Protein AF-A0A935S143-F1 (afdb_monomer_lite)

Secondary structure (DSSP, 8-state):
-HHHHHHHHHHHHHHHHHHHHHHHHHHHHHHH-TTS-THHHHHHHHHHHHHHHHHHHHHHHHHHH--HHHHHHHHHHHHHHHHHHHHHHHHHHSGGG-

Radius of gyration: 15.66 Å; chains: 1; bounding box: 37×19×44 Å

Sequence (98 aa):
MDFLSKTAFYIMYGISILIILFFLVCTFFAGKNSSTPIAEPIIFSIAGVLTGIGLYLGNQMIQNSHNYLNGYLMLGQAWIAVLVFVILSFGIFVPMMW

pLDDT: mean 84.82, std 8.6, range [49.22, 92.88]

Structure (mmCIF, N/CA/C/O backbone):
data_AF-A0A935S143-F1
#
_entry.id   AF-A0A935S143-F1
#
loop_
_atom_site.group_PDB
_atom_site.id
_atom_site.type_symbol
_atom_site.label_atom_id
_atom_site.label_alt_id
_atom_site.label_comp_id
_atom_site.label_asym_id
_atom_site.label_entity_id
_atom_site.label_seq_id
_atom_site.pdbx_PDB_ins_code
_atom_site.Cartn_x
_atom_site.Cartn_y
_atom_site.Cartn_z
_atom_site.occupancy
_atom_site.B_iso_or_equiv
_atom_site.auth_seq_id
_atom_site.auth_comp_id
_atom_site.auth_asym_id
_atom_site.auth_atom_id
_atom_site.pdbx_PDB_model_num
ATOM 1 N N . MET A 1 1 ? -12.943 -7.511 22.983 1.00 63.28 1 MET A N 1
ATOM 2 C CA . MET A 1 1 ? -12.499 -7.593 21.573 1.00 63.28 1 MET A CA 1
ATOM 3 C C . MET A 1 1 ? -11.958 -6.259 21.063 1.00 63.28 1 MET A C 1
ATOM 5 O O . MET A 1 1 ? -10.962 -6.277 20.354 1.00 63.28 1 MET A O 1
ATOM 9 N N . ASP A 1 2 ? -12.505 -5.123 21.506 1.00 75.56 2 ASP A N 1
ATOM 10 C CA . ASP A 1 2 ? -12.107 -3.774 21.060 1.00 75.56 2 ASP A CA 1
ATOM 11 C C . ASP A 1 2 ? -10.618 -3.431 21.175 1.00 75.56 2 ASP A C 1
ATOM 13 O O . ASP A 1 2 ? -10.070 -2.768 20.296 1.00 75.56 2 ASP A O 1
ATOM 17 N N . PHE A 1 3 ? -9.944 -3.875 22.242 1.00 84.44 3 PHE A N 1
ATOM 18 C CA . PHE A 1 3 ? -8.504 -3.651 22.401 1.00 84.44 3 PHE A CA 1
ATOM 19 C C . PHE A 1 3 ? -7.701 -4.343 21.293 1.00 84.44 3 PHE A C 1
ATOM 21 O O . PHE A 1 3 ? -6.835 -3.727 20.679 1.00 84.44 3 PHE A O 1
ATOM 28 N N . LEU A 1 4 ? -8.037 -5.599 20.986 1.00 85.56 4 LEU A N 1
ATOM 29 C CA . LEU A 1 4 ? -7.352 -6.386 19.962 1.00 85.56 4 LEU A CA 1
ATOM 30 C C . LEU A 1 4 ? -7.540 -5.766 18.569 1.00 85.56 4 LEU A C 1
ATOM 32 O O . LEU A 1 4 ? -6.569 -5.611 17.836 1.00 85.56 4 LEU A O 1
ATOM 36 N N . SER A 1 5 ? -8.766 -5.352 18.223 1.00 82.00 5 SER A N 1
ATOM 37 C CA . SER A 1 5 ? -9.058 -4.715 16.931 1.00 82.00 5 SER A CA 1
ATOM 38 C C . SER A 1 5 ? -8.401 -3.342 16.783 1.00 82.00 5 SER A C 1
ATOM 40 O O . SER A 1 5 ? -7.934 -3.005 15.699 1.00 82.00 5 SER A O 1
ATOM 42 N N . LYS A 1 6 ? -8.315 -2.557 17.866 1.00 85.88 6 LYS A N 1
ATOM 43 C CA . LYS A 1 6 ? -7.595 -1.273 17.874 1.00 85.88 6 LYS A CA 1
ATOM 44 C C . LYS A 1 6 ? -6.104 -1.480 17.637 1.00 85.88 6 LYS A C 1
ATOM 46 O O . LYS A 1 6 ? -5.537 -0.850 16.750 1.00 85.88 6 LYS A O 1
ATOM 51 N N . THR A 1 7 ? -5.486 -2.389 18.388 1.00 88.44 7 THR A N 1
ATOM 52 C CA . THR A 1 7 ? -4.061 -2.704 18.240 1.00 88.44 7 THR A CA 1
ATOM 53 C C . THR A 1 7 ? -3.756 -3.237 16.839 1.00 88.44 7 THR A C 1
ATOM 55 O O . THR A 1 7 ? -2.824 -2.754 16.202 1.00 88.44 7 THR A O 1
ATOM 58 N N . ALA A 1 8 ? -4.575 -4.155 16.316 1.00 87.00 8 ALA A N 1
ATOM 59 C CA . ALA A 1 8 ? -4.425 -4.675 14.957 1.00 87.00 8 ALA A CA 1
ATOM 60 C C . ALA A 1 8 ? -4.513 -3.566 13.898 1.00 87.00 8 ALA A C 1
ATOM 62 O O . ALA A 1 8 ? -3.665 -3.503 13.008 1.00 87.00 8 ALA A O 1
ATOM 63 N N . PHE A 1 9 ? -5.486 -2.656 14.023 1.00 88.56 9 PHE A N 1
ATOM 64 C CA . PHE A 1 9 ? -5.607 -1.523 13.113 1.00 88.56 9 PHE A CA 1
ATOM 65 C C . PHE A 1 9 ? -4.364 -0.631 13.137 1.00 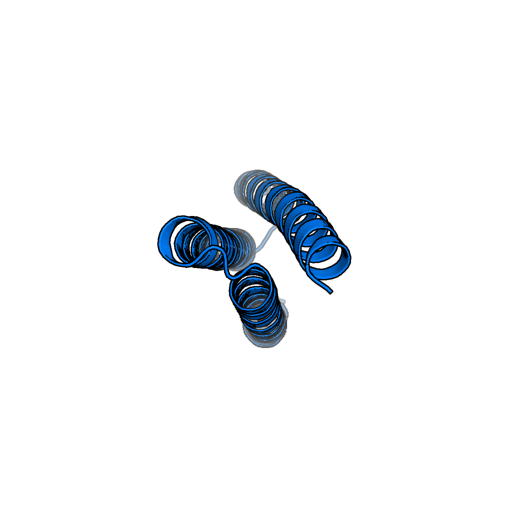88.56 9 PHE A C 1
ATOM 67 O O . PHE A 1 9 ? -3.805 -0.365 12.080 1.00 88.56 9 PHE A O 1
ATOM 74 N N . TYR A 1 10 ? -3.897 -0.190 14.311 1.00 89.75 10 TYR A N 1
ATOM 75 C CA . TYR A 1 10 ? -2.741 0.712 14.389 1.00 89.75 10 TYR A CA 1
ATOM 76 C C . TYR A 1 10 ? -1.446 0.063 13.894 1.00 89.75 10 TYR A C 1
ATOM 78 O O . TYR A 1 10 ? -0.651 0.732 13.234 1.00 89.75 10 TYR A O 1
ATOM 86 N N . ILE A 1 11 ? -1.251 -1.235 14.154 1.00 91.38 11 ILE A N 1
ATOM 87 C CA . ILE A 1 11 ? -0.116 -1.987 13.605 1.00 91.38 11 ILE A CA 1
ATOM 88 C C . ILE A 1 11 ? -0.187 -1.993 12.075 1.00 91.38 11 ILE A C 1
ATOM 90 O O . ILE A 1 11 ? 0.777 -1.609 11.414 1.00 91.38 11 ILE A O 1
ATOM 94 N N . MET A 1 12 ? -1.333 -2.365 11.498 1.00 90.75 12 MET A N 1
ATOM 95 C CA . MET A 1 12 ? -1.497 -2.382 10.041 1.00 90.75 12 MET A CA 1
ATOM 96 C C . MET A 1 12 ? -1.393 -0.992 9.422 1.00 90.75 12 MET A C 1
ATOM 98 O O . MET A 1 12 ? -0.808 -0.840 8.352 1.00 90.75 12 MET A O 1
ATOM 102 N N . TYR A 1 13 ? -1.911 0.028 10.098 1.00 89.75 13 TYR A N 1
ATOM 103 C CA . TYR A 1 13 ? -1.814 1.418 9.678 1.00 89.75 13 TYR A CA 1
ATOM 104 C C . TYR A 1 13 ? -0.348 1.865 9.607 1.00 89.75 13 TYR A C 1
ATOM 106 O O . TYR A 1 13 ? 0.097 2.381 8.582 1.00 89.75 13 TYR A O 1
ATOM 114 N N . GLY A 1 14 ? 0.431 1.589 10.658 1.00 90.12 14 GLY A N 1
ATOM 115 C CA . GLY A 1 14 ? 1.862 1.889 10.705 1.00 90.12 14 GLY A CA 1
ATOM 116 C C . GLY A 1 14 ? 2.655 1.165 9.616 1.00 90.12 14 GLY A C 1
ATOM 117 O O . GLY A 1 14 ? 3.433 1.796 8.902 1.00 90.12 14 GLY A O 1
ATOM 118 N N . ILE A 1 15 ? 2.414 -0.136 9.424 1.00 91.75 15 ILE A N 1
ATOM 119 C CA . ILE A 1 15 ? 3.079 -0.908 8.362 1.00 91.75 15 ILE A CA 1
ATOM 120 C C . ILE A 1 15 ? 2.704 -0.367 6.977 1.00 91.75 15 ILE A C 1
ATOM 122 O O . ILE A 1 15 ? 3.571 -0.230 6.119 1.00 91.75 15 ILE A O 1
ATOM 126 N N . SER A 1 16 ? 1.443 0.008 6.760 1.00 92.00 16 SER A N 1
ATOM 127 C CA . SER A 1 16 ? 0.994 0.563 5.477 1.00 92.00 16 SER A CA 1
ATOM 128 C C . SER A 1 16 ? 1.713 1.871 5.134 1.00 92.00 16 SER A C 1
ATOM 130 O O . SER A 1 16 ? 2.062 2.089 3.977 1.00 92.00 16 SER A O 1
ATOM 132 N N . ILE A 1 17 ? 1.998 2.721 6.128 1.00 91.56 17 ILE A N 1
ATOM 133 C CA . ILE A 1 17 ? 2.798 3.938 5.923 1.00 91.56 17 ILE A CA 1
ATOM 134 C C . ILE A 1 17 ? 4.227 3.582 5.503 1.00 91.56 17 ILE A C 1
ATOM 136 O O . ILE A 1 17 ? 4.750 4.173 4.560 1.00 91.56 17 ILE A O 1
ATOM 140 N N . LEU A 1 18 ? 4.850 2.602 6.165 1.00 92.88 18 LEU A N 1
ATOM 141 C CA . LEU A 1 18 ? 6.192 2.141 5.800 1.00 92.88 18 LEU A CA 1
ATOM 142 C C . LEU A 1 18 ? 6.230 1.579 4.374 1.00 92.88 18 LEU A C 1
ATOM 144 O O . LEU A 1 18 ? 7.166 1.871 3.636 1.00 92.88 18 LEU A O 1
ATOM 148 N N . ILE A 1 19 ? 5.197 0.839 3.963 1.00 91.06 19 ILE A N 1
ATOM 149 C CA . ILE A 1 19 ? 5.057 0.319 2.595 1.00 91.06 19 ILE A CA 1
ATOM 150 C C . ILE A 1 19 ? 4.942 1.464 1.579 1.00 91.06 19 ILE A C 1
ATOM 152 O O . ILE A 1 19 ? 5.609 1.431 0.547 1.00 91.06 19 ILE A O 1
ATOM 156 N N . ILE A 1 20 ? 4.149 2.502 1.863 1.00 92.50 20 ILE A N 1
ATOM 157 C CA . ILE A 1 20 ? 4.044 3.676 0.978 1.00 92.50 20 ILE A CA 1
ATOM 158 C C . ILE A 1 20 ? 5.393 4.379 0.844 1.00 92.50 20 ILE A C 1
ATOM 160 O O . ILE A 1 20 ? 5.802 4.707 -0.269 1.00 92.50 20 ILE A O 1
ATOM 164 N N . LEU A 1 21 ? 6.090 4.604 1.961 1.00 92.25 21 LEU A N 1
ATOM 165 C CA . LEU A 1 21 ? 7.417 5.219 1.946 1.00 92.25 21 LEU A CA 1
ATOM 166 C C . LEU A 1 21 ? 8.406 4.374 1.142 1.00 92.25 21 LEU A C 1
ATOM 168 O O . LEU A 1 21 ? 9.158 4.919 0.340 1.00 92.25 21 LEU A O 1
ATOM 172 N N . PHE A 1 22 ? 8.364 3.053 1.308 1.00 92.19 22 PHE A N 1
ATOM 173 C CA . PHE A 1 22 ? 9.169 2.125 0.526 1.00 92.19 22 PHE A CA 1
ATOM 174 C C . PHE A 1 22 ? 8.882 2.256 -0.976 1.00 92.19 22 PHE A C 1
ATOM 176 O O . PHE A 1 22 ? 9.815 2.467 -1.747 1.00 92.19 22 PHE A O 1
ATOM 183 N N . PHE A 1 23 ? 7.614 2.230 -1.398 1.00 91.31 23 PHE A N 1
ATOM 184 C CA . PHE A 1 23 ? 7.260 2.398 -2.811 1.00 91.31 23 PHE A CA 1
ATOM 185 C C . PHE A 1 23 ? 7.678 3.756 -3.372 1.00 91.31 23 PHE A C 1
ATOM 187 O O . PHE A 1 23 ? 8.179 3.816 -4.490 1.00 91.31 23 PHE A O 1
ATOM 194 N N . LEU A 1 24 ? 7.548 4.834 -2.598 1.00 90.81 24 LEU A N 1
ATOM 195 C CA . LEU A 1 24 ? 7.990 6.166 -3.012 1.00 90.81 24 LEU A CA 1
ATOM 196 C C . LEU A 1 24 ? 9.507 6.206 -3.235 1.00 90.81 24 LEU A C 1
ATOM 198 O O . LEU A 1 24 ? 9.977 6.741 -4.241 1.00 90.81 24 LEU A O 1
ATOM 202 N N . VAL A 1 25 ? 10.271 5.600 -2.324 1.00 90.88 25 VAL A N 1
ATOM 203 C CA . VAL A 1 25 ? 11.724 5.463 -2.453 1.00 90.88 25 VAL A CA 1
ATOM 204 C C . VAL A 1 25 ? 12.074 4.632 -3.692 1.00 90.88 25 VAL A C 1
ATOM 206 O O . VAL A 1 25 ? 12.894 5.074 -4.496 1.00 90.88 25 VAL A O 1
ATOM 209 N N . CYS A 1 26 ? 11.419 3.489 -3.907 1.00 88.31 26 CYS A N 1
ATOM 210 C CA . CYS A 1 26 ? 11.614 2.655 -5.097 1.00 88.31 26 CYS A CA 1
ATOM 211 C C . CYS A 1 26 ? 11.309 3.410 -6.397 1.00 88.31 26 CYS A C 1
ATOM 213 O O . CYS A 1 26 ? 12.123 3.369 -7.317 1.00 88.31 26 CYS A O 1
ATOM 215 N N . THR A 1 27 ? 10.203 4.156 -6.461 1.00 89.50 27 THR A N 1
ATOM 216 C CA . THR A 1 27 ? 9.875 5.021 -7.603 1.00 89.50 27 THR A CA 1
ATOM 217 C C . THR A 1 27 ? 10.989 6.030 -7.872 1.00 89.50 27 THR A C 1
ATOM 219 O O . THR A 1 27 ? 11.398 6.202 -9.019 1.00 89.50 27 THR A O 1
ATOM 222 N N . PHE A 1 28 ? 11.507 6.694 -6.836 1.00 89.19 28 PHE A N 1
ATOM 223 C CA . PHE A 1 28 ? 12.556 7.701 -7.000 1.00 89.19 28 PHE A CA 1
ATOM 224 C C . PHE A 1 28 ? 13.884 7.096 -7.473 1.00 89.19 28 PHE A C 1
ATOM 226 O O . PHE A 1 28 ? 14.547 7.663 -8.342 1.00 89.19 28 PHE A O 1
ATOM 233 N N . PHE A 1 29 ? 14.270 5.937 -6.932 1.00 87.31 29 PHE A N 1
ATOM 234 C CA . PHE A 1 29 ? 15.482 5.233 -7.354 1.00 87.31 29 PHE A CA 1
ATOM 235 C C . PHE A 1 29 ? 15.372 4.699 -8.786 1.00 87.31 29 PHE A C 1
ATOM 237 O O . PHE A 1 29 ? 16.287 4.924 -9.577 1.00 87.31 29 PHE A O 1
ATOM 244 N N . ALA A 1 30 ? 14.251 4.068 -9.144 1.00 85.75 30 ALA A N 1
ATOM 245 C CA . ALA A 1 30 ? 14.016 3.570 -10.499 1.00 85.75 30 ALA A CA 1
ATOM 246 C C . ALA A 1 30 ? 13.858 4.713 -11.521 1.00 85.75 30 ALA A C 1
ATOM 248 O O . ALA A 1 30 ? 14.264 4.587 -12.668 1.00 85.75 30 ALA A O 1
ATOM 249 N N . GLY A 1 31 ? 13.347 5.878 -11.111 1.00 82.50 31 GLY A N 1
ATOM 250 C CA . GLY A 1 31 ? 13.306 7.066 -11.970 1.00 82.50 31 GLY A CA 1
ATOM 251 C C . GLY A 1 31 ? 14.681 7.693 -12.236 1.00 82.50 31 GLY A C 1
ATOM 252 O O . GLY A 1 31 ? 14.860 8.374 -13.244 1.00 82.50 31 GLY A O 1
ATOM 253 N N . LYS A 1 32 ? 15.661 7.483 -11.347 1.00 83.56 32 LYS A N 1
ATOM 254 C CA . LYS A 1 32 ? 17.033 7.995 -11.507 1.00 83.56 32 LYS A CA 1
ATOM 255 C C . LYS A 1 32 ? 17.959 7.051 -12.265 1.00 83.56 32 LYS A C 1
ATOM 257 O O . LYS A 1 32 ? 18.968 7.510 -12.797 1.00 83.56 32 LYS A O 1
ATOM 262 N N . ASN A 1 33 ? 17.664 5.757 -12.275 1.00 78.88 33 ASN A N 1
ATOM 263 C CA . ASN A 1 33 ? 18.506 4.768 -12.926 1.00 78.88 33 ASN A CA 1
ATOM 264 C C . ASN A 1 33 ? 18.077 4.592 -14.392 1.00 78.88 33 ASN A C 1
ATOM 266 O O . ASN A 1 33 ? 16.947 4.216 -14.678 1.00 78.88 33 ASN A O 1
ATOM 270 N N . SER A 1 34 ? 18.979 4.853 -15.339 1.00 69.44 34 SER A N 1
ATOM 271 C CA . SER A 1 34 ? 18.690 4.712 -16.775 1.00 69.44 34 SER A CA 1
ATOM 272 C C . SER A 1 34 ? 18.542 3.257 -17.224 1.00 69.44 34 SER A C 1
ATOM 274 O O . SER A 1 34 ? 18.041 3.005 -18.314 1.00 69.44 34 SER A O 1
ATOM 276 N N . SER A 1 35 ? 19.013 2.311 -16.407 1.00 74.25 35 SER A N 1
ATOM 277 C CA . SER A 1 35 ? 18.977 0.878 -16.709 1.00 74.25 35 SER A CA 1
ATOM 278 C C . SER A 1 35 ? 17.697 0.190 -16.231 1.00 74.25 35 SER A C 1
ATOM 280 O O . SER A 1 35 ? 17.491 -0.977 -16.556 1.00 74.25 35 SER A O 1
ATOM 282 N N . THR A 1 36 ? 16.854 0.868 -15.445 1.00 72.06 36 THR A N 1
ATOM 283 C CA . THR A 1 36 ? 15.578 0.303 -14.990 1.00 72.06 36 THR A CA 1
ATOM 284 C C . THR A 1 36 ? 14.472 0.584 -16.003 1.00 72.06 36 THR A C 1
ATOM 286 O O . THR A 1 36 ? 14.347 1.720 -16.474 1.00 72.06 36 THR A O 1
ATOM 289 N N . PRO A 1 37 ? 13.642 -0.415 -16.341 1.00 79.75 37 PRO A N 1
ATOM 290 C CA . PRO A 1 37 ? 12.540 -0.213 -17.263 1.00 79.75 37 PRO A CA 1
ATOM 291 C C . PRO A 1 37 ? 11.553 0.844 -16.754 1.00 79.75 37 PRO A C 1
ATOM 293 O O . PRO A 1 37 ? 11.155 0.815 -15.592 1.00 79.75 37 PRO A O 1
ATOM 296 N N . ILE A 1 38 ? 11.081 1.734 -17.636 1.00 81.00 38 ILE A N 1
ATOM 297 C CA . ILE A 1 38 ? 10.156 2.836 -17.284 1.00 81.00 38 ILE A CA 1
ATOM 298 C C . ILE A 1 38 ? 8.863 2.323 -16.620 1.00 81.00 38 ILE A C 1
ATOM 300 O O . ILE A 1 38 ? 8.242 3.040 -15.836 1.00 81.00 38 ILE A O 1
ATOM 304 N N . ALA A 1 39 ? 8.459 1.076 -16.882 1.00 81.81 39 ALA A N 1
ATOM 305 C CA . ALA A 1 39 ? 7.281 0.494 -16.246 1.00 81.81 39 ALA A CA 1
ATOM 306 C C . ALA A 1 39 ? 7.454 0.285 -14.729 1.00 81.81 39 ALA A C 1
ATOM 308 O O . ALA A 1 39 ? 6.480 0.426 -13.998 1.00 81.81 39 ALA A O 1
ATOM 309 N N . GLU A 1 40 ? 8.660 0.005 -14.223 1.00 82.50 40 GLU A N 1
ATOM 310 C CA . GLU A 1 40 ? 8.893 -0.237 -12.789 1.00 82.50 40 GLU A CA 1
ATOM 311 C C . GLU A 1 40 ? 8.520 0.953 -11.887 1.00 82.50 40 GLU A C 1
ATOM 313 O O . GLU A 1 40 ? 7.711 0.764 -10.972 1.00 82.50 40 GLU A O 1
ATOM 318 N N . PRO A 1 41 ? 9.013 2.190 -12.118 1.00 86.75 41 PRO A N 1
ATOM 319 C CA . PRO A 1 41 ? 8.619 3.332 -11.296 1.00 86.75 41 PRO A CA 1
ATOM 320 C C . PRO A 1 41 ? 7.122 3.644 -11.417 1.00 86.75 41 PRO A C 1
ATOM 322 O O . PRO A 1 41 ? 6.523 4.131 -10.457 1.00 86.75 41 PRO A O 1
ATOM 325 N N . ILE A 1 42 ? 6.489 3.339 -12.555 1.00 88.12 42 ILE A N 1
ATOM 326 C CA . ILE A 1 42 ? 5.040 3.504 -12.731 1.00 88.12 42 ILE A CA 1
ATOM 327 C C . ILE A 1 42 ? 4.283 2.498 -11.855 1.00 88.12 42 ILE A C 1
ATOM 329 O O . ILE A 1 42 ? 3.373 2.890 -11.124 1.00 88.12 42 ILE A O 1
ATOM 333 N N . ILE A 1 43 ? 4.689 1.226 -11.867 1.00 89.62 43 ILE A N 1
ATOM 334 C CA . ILE A 1 43 ? 4.082 0.166 -11.051 1.00 89.62 43 ILE A CA 1
ATOM 335 C C . ILE A 1 43 ? 4.203 0.504 -9.562 1.00 89.62 43 ILE A C 1
ATOM 337 O O . ILE A 1 43 ? 3.202 0.459 -8.845 1.00 89.62 43 ILE A O 1
ATOM 341 N N . PHE A 1 44 ? 5.390 0.908 -9.096 1.00 90.19 44 PHE A N 1
ATOM 342 C CA . PHE A 1 44 ? 5.590 1.304 -7.699 1.00 90.19 44 PHE A CA 1
ATOM 343 C C . PHE A 1 44 ? 4.764 2.535 -7.314 1.00 90.19 44 PHE A C 1
ATOM 345 O O . PHE A 1 44 ? 4.171 2.563 -6.235 1.00 90.19 44 PHE A O 1
ATOM 352 N N . SER A 1 45 ? 4.642 3.518 -8.209 1.00 89.56 45 SER A N 1
ATOM 353 C CA . SER A 1 45 ? 3.814 4.705 -7.964 1.00 89.56 45 SER A CA 1
ATOM 354 C C . SER A 1 45 ? 2.338 4.347 -7.800 1.00 89.56 45 SER A C 1
ATOM 356 O O . SER A 1 45 ? 1.698 4.795 -6.849 1.00 89.56 45 SER A O 1
ATOM 358 N N . ILE A 1 46 ? 1.799 3.502 -8.684 1.00 91.19 46 ILE A N 1
ATOM 359 C CA . ILE A 1 46 ? 0.401 3.056 -8.607 1.00 91.19 46 ILE A CA 1
ATOM 360 C C . ILE A 1 46 ? 0.176 2.221 -7.340 1.00 91.19 46 ILE A C 1
ATOM 362 O O . ILE A 1 46 ? -0.805 2.443 -6.630 1.00 91.19 46 ILE A O 1
ATOM 366 N N . ALA A 1 47 ? 1.100 1.317 -7.001 1.00 91.00 47 ALA A N 1
ATOM 367 C CA . ALA A 1 47 ? 1.035 0.525 -5.773 1.00 91.00 47 ALA A CA 1
ATOM 368 C C . ALA A 1 47 ? 1.032 1.408 -4.508 1.00 91.00 47 ALA A C 1
ATOM 370 O O . ALA A 1 47 ? 0.238 1.180 -3.589 1.00 91.00 47 ALA A O 1
ATOM 371 N N . GLY A 1 48 ? 1.859 2.458 -4.483 1.00 91.00 48 GLY A N 1
ATOM 372 C CA . GLY A 1 48 ? 1.880 3.456 -3.412 1.00 91.00 48 GLY A CA 1
ATOM 373 C C . GLY A 1 48 ? 0.555 4.208 -3.278 1.00 91.00 48 GLY A C 1
ATOM 374 O O . GLY A 1 48 ? 0.018 4.314 -2.175 1.00 91.00 48 GLY A O 1
ATOM 375 N N . VAL A 1 49 ? -0.021 4.664 -4.396 1.00 91.75 49 VAL A N 1
ATOM 376 C CA . VAL A 1 49 ? -1.324 5.353 -4.411 1.00 91.75 49 VAL A CA 1
ATOM 377 C C . VAL A 1 49 ? -2.446 4.436 -3.922 1.00 91.75 49 VAL A C 1
ATOM 379 O O . VAL A 1 49 ? -3.230 4.842 -3.065 1.00 91.75 49 VAL A O 1
ATOM 382 N N . LEU A 1 50 ? -2.506 3.192 -4.401 1.00 91.88 50 LEU A N 1
ATOM 383 C CA . LEU A 1 50 ? -3.509 2.211 -3.971 1.00 91.88 50 LEU A CA 1
ATOM 384 C C . LEU A 1 50 ? -3.422 1.925 -2.466 1.00 91.88 50 LEU A C 1
ATOM 386 O O . LEU A 1 50 ? -4.443 1.914 -1.774 1.00 91.88 50 LEU A O 1
ATOM 390 N N . THR A 1 51 ? -2.204 1.769 -1.942 1.00 91.44 51 THR A N 1
ATOM 391 C CA . THR A 1 51 ? -1.975 1.592 -0.500 1.00 91.44 51 THR A CA 1
ATOM 392 C C . THR A 1 51 ? -2.432 2.830 0.286 1.00 91.44 51 THR A C 1
ATOM 394 O O . THR A 1 51 ? -3.070 2.702 1.332 1.00 91.44 51 THR A O 1
ATOM 397 N N . GLY A 1 52 ? -2.176 4.035 -0.240 1.00 90.75 52 GLY A N 1
ATOM 398 C CA . GLY A 1 52 ? -2.622 5.304 0.345 1.00 90.75 52 GLY A CA 1
ATOM 399 C C . GLY A 1 52 ? -4.142 5.457 0.390 1.00 90.75 52 GLY A C 1
ATOM 400 O O . GLY A 1 52 ? -4.688 5.872 1.412 1.00 90.75 52 GLY A O 1
ATOM 401 N N . ILE A 1 53 ? -4.839 5.059 -0.677 1.00 91.06 53 ILE A N 1
ATOM 402 C CA . ILE A 1 53 ? -6.308 5.041 -0.723 1.00 91.06 53 ILE A CA 1
ATOM 403 C C . ILE A 1 53 ? -6.859 4.070 0.329 1.00 91.06 53 ILE A C 1
ATOM 405 O O . ILE A 1 53 ? -7.775 4.427 1.070 1.00 91.06 53 ILE A O 1
ATOM 409 N N . GLY A 1 54 ? -6.275 2.874 0.448 1.00 90.56 54 GLY A N 1
ATOM 410 C CA . GLY A 1 54 ? -6.650 1.902 1.479 1.00 90.56 54 GLY A CA 1
ATOM 411 C C . GLY A 1 54 ? -6.503 2.453 2.899 1.00 90.56 54 GLY A C 1
ATOM 412 O O . GLY A 1 54 ? -7.410 2.311 3.721 1.00 90.56 54 GLY A O 1
ATOM 413 N N . LEU A 1 55 ? -5.394 3.147 3.166 1.00 92.38 55 LEU A N 1
ATOM 414 C CA . LEU A 1 55 ? -5.142 3.844 4.429 1.00 92.38 55 LEU A CA 1
ATOM 415 C C . LEU A 1 55 ? -6.179 4.929 4.723 1.00 92.38 55 LEU A C 1
ATOM 417 O O . LEU A 1 55 ? -6.720 4.984 5.830 1.00 92.38 55 LEU A O 1
ATOM 421 N N . TYR A 1 56 ? -6.480 5.767 3.732 1.00 91.00 56 TYR A N 1
ATOM 422 C CA . TYR A 1 56 ? -7.477 6.824 3.859 1.00 91.00 56 TYR A CA 1
ATOM 423 C C . TYR A 1 56 ? -8.868 6.256 4.169 1.00 91.00 56 TYR A C 1
ATOM 425 O O . TYR A 1 56 ? -9.509 6.688 5.128 1.00 91.00 56 TYR A O 1
ATOM 433 N N . LEU A 1 57 ? -9.314 5.251 3.409 1.00 89.44 57 LEU A N 1
ATOM 434 C CA . LEU A 1 57 ? -10.618 4.612 3.604 1.00 89.44 57 LEU A CA 1
ATOM 435 C C . LEU A 1 57 ? -10.705 3.887 4.953 1.00 89.44 57 LEU A C 1
ATOM 437 O O . LEU A 1 57 ? -11.709 4.015 5.653 1.00 89.44 57 LEU A O 1
ATOM 441 N N . GLY A 1 58 ? -9.645 3.180 5.358 1.00 88.25 58 GLY A N 1
ATOM 442 C CA . GLY A 1 58 ? -9.574 2.530 6.668 1.00 88.25 58 GLY A CA 1
ATOM 443 C C . GLY A 1 58 ? -9.682 3.528 7.825 1.00 88.25 58 GLY A C 1
ATOM 444 O O . GLY A 1 58 ? -10.404 3.281 8.791 1.00 88.25 58 GLY A O 1
ATOM 445 N N . ASN A 1 59 ? -9.030 4.689 7.708 1.00 87.88 59 ASN A N 1
ATOM 446 C CA . ASN A 1 59 ? -9.115 5.752 8.708 1.00 87.88 59 ASN A CA 1
ATOM 447 C C . ASN A 1 59 ? -10.504 6.415 8.743 1.00 87.88 59 ASN A C 1
ATOM 449 O O . ASN A 1 59 ? -11.052 6.637 9.821 1.00 87.88 59 ASN A O 1
ATOM 453 N N . GLN A 1 60 ? -11.107 6.675 7.577 1.00 87.75 60 GLN A N 1
ATOM 454 C CA . GLN A 1 60 ? -12.471 7.209 7.473 1.00 87.75 60 GLN A CA 1
ATOM 455 C C . GLN A 1 60 ? -13.497 6.293 8.149 1.00 87.75 60 GLN A C 1
ATOM 457 O O . GLN A 1 60 ? -14.373 6.764 8.873 1.00 87.75 60 GLN A O 1
ATOM 462 N N . MET A 1 61 ? -13.367 4.974 7.981 1.00 84.56 61 MET A N 1
ATOM 463 C CA . MET A 1 61 ? -14.249 4.014 8.651 1.00 84.56 61 MET A CA 1
ATOM 464 C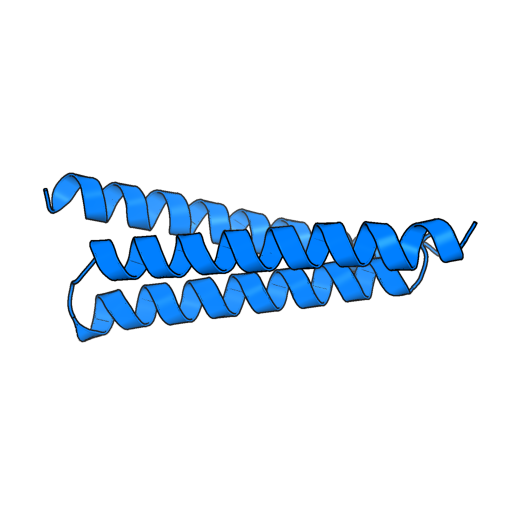 C . MET A 1 61 ? -14.170 4.128 10.177 1.00 84.56 61 MET A C 1
ATOM 466 O O . MET A 1 61 ? -15.192 4.050 10.860 1.00 84.56 61 MET A O 1
ATOM 470 N N . ILE A 1 62 ? -12.982 4.377 10.726 1.00 85.62 62 ILE A N 1
ATOM 471 C CA . ILE A 1 62 ? -12.797 4.520 12.174 1.00 85.62 62 ILE A CA 1
ATOM 472 C C . ILE A 1 62 ? -13.315 5.852 12.689 1.00 85.62 62 ILE 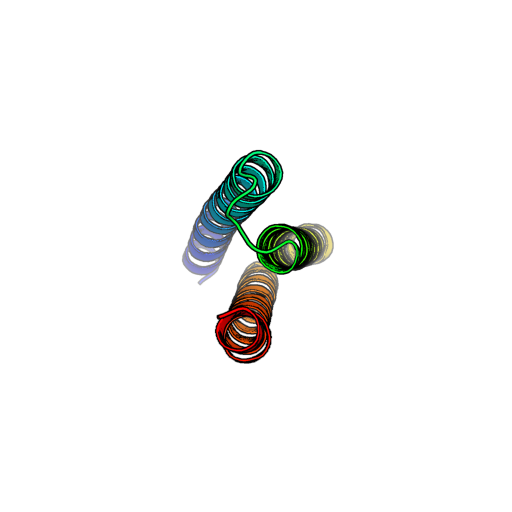A C 1
ATOM 474 O O . ILE A 1 62 ? -13.958 5.869 13.736 1.00 85.62 62 ILE A O 1
ATOM 478 N N . GLN A 1 63 ? -13.071 6.947 11.970 1.00 83.00 63 GLN A N 1
ATOM 479 C CA . GLN A 1 63 ? -13.552 8.266 12.384 1.00 83.00 63 GLN A CA 1
ATOM 480 C C . GLN A 1 63 ? -15.082 8.353 12.361 1.00 83.00 63 GLN A C 1
ATOM 482 O O . GLN A 1 63 ? -15.663 8.956 13.257 1.00 83.00 63 GLN A O 1
ATOM 487 N N . ASN A 1 64 ? -15.734 7.707 11.389 1.00 81.31 64 ASN A N 1
ATOM 488 C CA . ASN A 1 64 ? -17.185 7.803 11.225 1.00 81.31 64 ASN A CA 1
ATOM 489 C C . ASN A 1 64 ? -17.981 6.804 12.076 1.00 81.31 64 ASN A C 1
ATOM 491 O O . ASN A 1 64 ? -19.125 7.081 12.423 1.00 81.31 64 ASN A O 1
ATOM 495 N N . SER A 1 65 ? -17.420 5.632 12.392 1.00 74.69 65 SER A N 1
ATOM 496 C CA . SER A 1 65 ? -18.186 4.547 13.031 1.00 74.69 65 SER A CA 1
ATOM 497 C C . SER A 1 65 ? -17.544 3.953 14.284 1.00 74.69 65 SER A C 1
ATOM 499 O O . SER A 1 65 ? -18.120 3.047 14.883 1.00 74.69 65 SER A O 1
ATOM 501 N N . HIS A 1 66 ? -16.340 4.405 14.665 1.00 74.69 66 HIS A N 1
ATOM 502 C CA . HIS A 1 66 ? -15.498 3.785 15.701 1.00 74.69 66 HIS A CA 1
ATOM 503 C C . HIS A 1 66 ? -15.311 2.266 15.531 1.00 74.69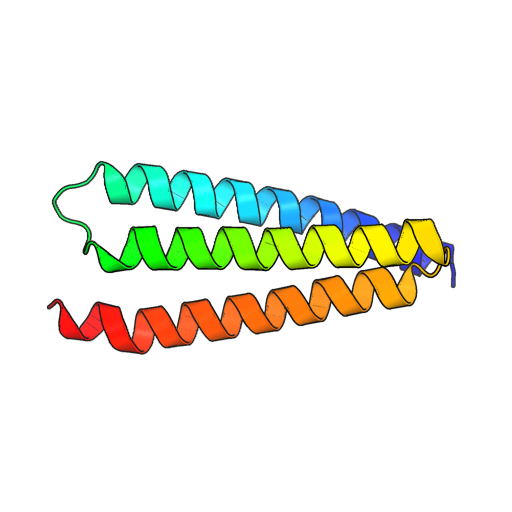 66 HIS A C 1
ATOM 505 O O . HIS A 1 66 ? -14.899 1.567 16.460 1.00 74.69 66 HIS A O 1
ATOM 511 N N . ASN A 1 67 ? -15.572 1.743 14.330 1.00 81.38 67 ASN A N 1
ATOM 512 C CA . ASN A 1 67 ? -15.514 0.325 14.041 1.00 81.38 67 ASN A CA 1
ATOM 513 C C . ASN A 1 67 ? -14.124 -0.048 13.515 1.00 81.38 67 ASN A C 1
ATOM 515 O O . ASN A 1 67 ? -13.868 -0.123 12.311 1.00 81.38 67 ASN A O 1
ATOM 519 N N . TYR A 1 68 ? -13.214 -0.284 14.458 1.00 82.75 68 TYR A N 1
ATOM 520 C CA . TYR A 1 68 ? -11.832 -0.678 14.179 1.00 82.75 68 TYR A CA 1
ATOM 521 C C . TYR A 1 68 ? -11.727 -2.008 13.430 1.00 82.75 68 TYR A C 1
ATOM 523 O O . TYR A 1 68 ? -10.774 -2.194 12.680 1.00 82.75 68 TYR A O 1
ATOM 531 N N . LEU A 1 69 ? -12.704 -2.909 13.588 1.00 83.94 69 LEU A N 1
ATOM 532 C CA . LEU A 1 69 ? -12.744 -4.176 12.859 1.00 83.94 69 LEU A CA 1
ATOM 533 C C . LEU A 1 69 ? -12.916 -3.931 11.354 1.00 83.94 69 LEU A C 1
ATOM 535 O O . LEU A 1 69 ? -12.140 -4.445 10.553 1.00 83.94 69 LEU A O 1
ATOM 539 N N . ASN A 1 70 ? -13.875 -3.083 10.974 1.00 83.81 70 ASN A N 1
ATOM 540 C CA . ASN A 1 70 ? -14.094 -2.726 9.572 1.00 83.81 70 ASN A CA 1
ATOM 541 C C . ASN A 1 70 ? -12.910 -1.941 8.990 1.00 83.81 70 ASN A C 1
ATOM 543 O O . ASN A 1 70 ? -12.517 -2.191 7.853 1.00 83.81 70 ASN A O 1
ATOM 547 N N . GLY A 1 71 ? -12.304 -1.040 9.772 1.00 82.31 71 GLY A N 1
ATOM 548 C CA . GLY A 1 71 ? -11.099 -0.315 9.352 1.00 82.31 71 GLY A CA 1
ATOM 549 C C . GLY A 1 71 ? -9.915 -1.247 9.064 1.00 82.31 71 GLY A C 1
ATOM 550 O O . GLY A 1 71 ? -9.250 -1.106 8.037 1.00 82.31 71 GLY A O 1
ATOM 551 N N . TYR A 1 72 ? -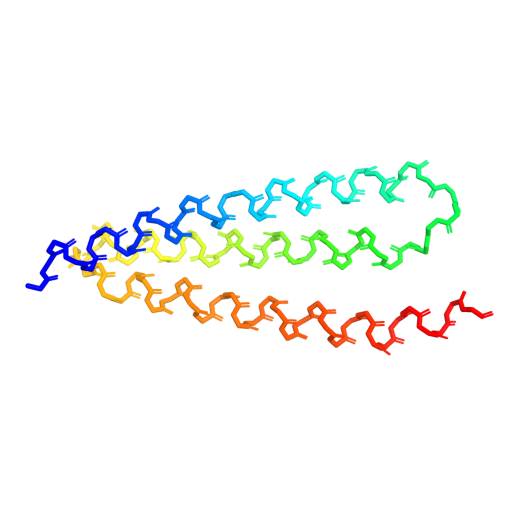9.687 -2.237 9.933 1.00 83.81 72 TYR A N 1
ATOM 552 C CA . TYR A 1 72 ? -8.673 -3.281 9.750 1.00 83.81 72 TYR A CA 1
ATOM 553 C C . TYR A 1 72 ? -8.949 -4.147 8.505 1.00 83.81 72 TYR A C 1
ATOM 555 O O . TYR A 1 72 ? -8.039 -4.381 7.710 1.00 83.81 72 TYR A O 1
ATOM 563 N N . LEU A 1 73 ? -10.198 -4.576 8.294 1.00 86.50 73 LEU A N 1
ATOM 564 C CA . LEU A 1 73 ? -10.576 -5.385 7.129 1.00 86.50 73 LEU A CA 1
ATOM 565 C C . LEU A 1 73 ? -10.386 -4.620 5.815 1.00 86.50 73 LEU A C 1
ATOM 567 O O . LEU A 1 73 ? -9.887 -5.188 4.844 1.00 86.50 73 LEU A O 1
ATOM 571 N N . MET A 1 74 ? -10.724 -3.329 5.795 1.00 87.25 74 MET A N 1
ATOM 572 C CA . MET A 1 74 ? -10.548 -2.470 4.623 1.00 87.25 74 MET A CA 1
ATOM 573 C C . MET A 1 74 ? -9.067 -2.312 4.252 1.00 87.25 74 MET A C 1
ATOM 575 O O . MET A 1 74 ? -8.697 -2.431 3.084 1.00 87.25 74 MET A O 1
ATOM 579 N N . LEU A 1 75 ? -8.203 -2.114 5.254 1.00 87.31 75 LEU A N 1
ATOM 580 C CA . LEU A 1 75 ? -6.749 -2.109 5.069 1.00 87.31 75 LEU A CA 1
ATOM 581 C C . LEU A 1 75 ? -6.238 -3.453 4.533 1.00 87.31 75 LEU A C 1
ATOM 583 O O . LEU A 1 75 ? -5.433 -3.475 3.605 1.00 87.31 75 LEU A O 1
ATOM 587 N N . GLY A 1 76 ? -6.732 -4.570 5.074 1.00 86.94 76 GLY A N 1
ATOM 588 C CA . GLY A 1 76 ? -6.376 -5.909 4.604 1.00 86.94 76 GLY A CA 1
ATOM 589 C C . GLY A 1 76 ? -6.756 -6.154 3.141 1.00 86.94 76 GLY A C 1
ATOM 590 O O . GLY A 1 76 ? -5.948 -6.671 2.372 1.00 86.94 76 GLY A O 1
ATOM 591 N N . GLN A 1 77 ? -7.949 -5.727 2.723 1.00 88.44 77 GLN A N 1
ATOM 592 C CA . GLN A 1 77 ? -8.377 -5.816 1.323 1.00 88.44 77 GLN A CA 1
ATOM 593 C C . GLN A 1 77 ? -7.503 -4.961 0.400 1.00 88.44 77 GLN A C 1
ATOM 595 O O . GLN A 1 77 ? -7.114 -5.425 -0.673 1.00 88.44 77 GLN A O 1
ATOM 600 N N . ALA A 1 78 ? -7.141 -3.748 0.829 1.00 88.06 78 ALA A N 1
ATOM 601 C CA . ALA A 1 78 ? -6.240 -2.890 0.067 1.00 88.06 78 ALA A CA 1
ATOM 602 C C . ALA A 1 78 ? -4.862 -3.542 -0.135 1.00 88.06 78 ALA A C 1
ATOM 604 O O . ALA A 1 78 ? -4.321 -3.492 -1.236 1.00 88.06 78 ALA A O 1
ATOM 605 N N . TRP A 1 79 ? -4.320 -4.215 0.884 1.00 88.38 79 TRP A N 1
ATOM 606 C CA . TRP A 1 79 ? -3.051 -4.943 0.762 1.00 88.38 79 TRP A CA 1
ATOM 607 C C . TRP A 1 79 ? -3.122 -6.078 -0.255 1.00 88.38 79 TRP A C 1
ATOM 609 O O . TRP A 1 79 ? -2.215 -6.220 -1.073 1.00 88.38 79 TRP A O 1
ATOM 619 N N . ILE A 1 80 ? -4.200 -6.866 -0.235 1.00 90.62 80 ILE A N 1
ATOM 620 C CA . ILE A 1 80 ? -4.396 -7.954 -1.202 1.00 90.62 8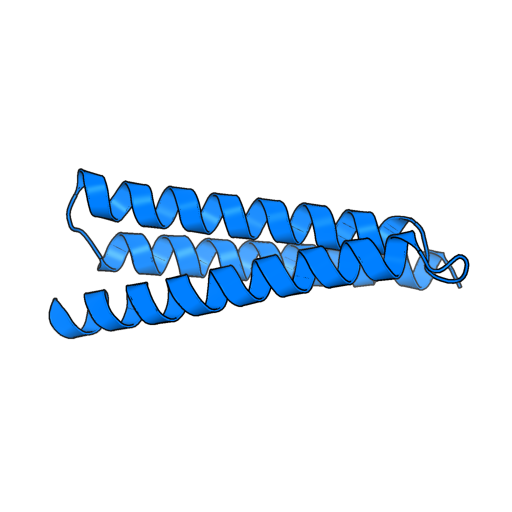0 ILE A CA 1
ATOM 621 C C . ILE A 1 80 ? -4.471 -7.383 -2.622 1.00 90.62 80 ILE A C 1
ATOM 623 O O . ILE A 1 80 ? -3.795 -7.886 -3.517 1.00 90.62 80 ILE A O 1
ATOM 627 N N . ALA A 1 81 ? -5.232 -6.306 -2.827 1.00 89.31 81 ALA A N 1
ATOM 628 C CA . ALA A 1 81 ? -5.344 -5.654 -4.129 1.00 89.31 81 ALA A CA 1
ATOM 629 C C . ALA A 1 81 ? -3.988 -5.130 -4.635 1.00 89.31 81 ALA A C 1
ATOM 631 O O . ALA A 1 81 ? -3.642 -5.342 -5.797 1.00 89.31 81 ALA A O 1
ATOM 632 N N . VAL A 1 82 ? -3.198 -4.502 -3.758 1.00 89.75 82 VAL A N 1
ATOM 633 C CA . VAL A 1 82 ? -1.849 -4.012 -4.081 1.00 89.75 82 VAL A CA 1
ATOM 634 C C . VAL A 1 82 ? -0.914 -5.167 -4.434 1.00 89.75 82 VAL A C 1
ATOM 636 O O . VAL A 1 82 ? -0.227 -5.093 -5.448 1.00 89.75 82 VAL A O 1
ATOM 639 N N . LEU A 1 83 ? -0.908 -6.251 -3.653 1.00 89.00 83 LEU A N 1
ATOM 640 C CA . LEU A 1 83 ? -0.079 -7.428 -3.928 1.00 89.00 83 LEU A CA 1
ATOM 641 C C . LEU A 1 83 ? -0.421 -8.059 -5.279 1.00 89.00 83 LEU A C 1
ATOM 643 O O . LEU A 1 83 ? 0.478 -8.326 -6.072 1.00 89.00 83 LEU A O 1
ATOM 647 N N . VAL A 1 84 ? -1.711 -8.256 -5.562 1.00 91.06 84 VAL A N 1
ATOM 648 C CA . VAL A 1 84 ? -2.170 -8.804 -6.846 1.00 91.06 84 VAL A CA 1
ATOM 649 C C . VAL A 1 84 ? -1.754 -7.890 -7.998 1.00 91.06 84 VAL A C 1
ATOM 651 O O . VAL A 1 84 ? -1.202 -8.373 -8.984 1.00 91.06 84 VAL A O 1
ATOM 654 N N . PHE A 1 85 ? -1.951 -6.574 -7.865 1.00 89.88 85 PHE A N 1
ATOM 655 C CA . PHE A 1 85 ? -1.542 -5.606 -8.882 1.00 89.88 85 PHE A CA 1
ATOM 656 C C . PHE A 1 85 ? -0.034 -5.643 -9.143 1.00 89.88 85 PHE A C 1
ATOM 658 O O . PHE A 1 85 ? 0.380 -5.713 -10.300 1.00 89.88 85 PHE A O 1
ATOM 665 N N . VAL A 1 86 ? 0.786 -5.624 -8.089 1.00 86.38 86 VAL A N 1
ATOM 666 C CA . VAL A 1 86 ? 2.249 -5.658 -8.205 1.00 86.38 86 VAL A CA 1
ATOM 667 C C . VAL A 1 86 ? 2.688 -6.960 -8.874 1.00 86.38 86 VAL A C 1
ATOM 669 O O . VAL A 1 86 ? 3.391 -6.907 -9.877 1.00 86.38 86 VAL A O 1
ATOM 672 N N . ILE A 1 87 ? 2.224 -8.121 -8.402 1.00 88.75 87 ILE A N 1
ATOM 673 C CA . ILE A 1 87 ? 2.614 -9.427 -8.960 1.00 88.75 87 ILE A CA 1
ATOM 674 C C . ILE A 1 87 ? 2.235 -9.538 -10.442 1.00 88.75 87 ILE A C 1
ATOM 676 O O . ILE A 1 87 ? 3.072 -9.924 -11.257 1.00 88.75 87 ILE A O 1
ATOM 680 N N . LEU A 1 88 ? 1.001 -9.172 -10.808 1.00 88.81 88 LEU A N 1
ATOM 681 C CA . LEU A 1 88 ? 0.552 -9.212 -12.202 1.00 88.81 88 LEU A CA 1
ATOM 682 C C . LEU A 1 88 ? 1.337 -8.232 -13.076 1.00 88.81 88 LEU A C 1
ATOM 684 O O . LEU A 1 88 ? 1.747 -8.586 -14.178 1.00 88.81 88 LEU A O 1
ATOM 688 N N . SER A 1 89 ? 1.586 -7.019 -12.584 1.00 84.81 89 SER A N 1
ATOM 689 C CA . SER A 1 89 ? 2.303 -6.002 -13.354 1.00 84.81 89 SER A CA 1
ATOM 690 C C . SER A 1 89 ? 3.762 -6.392 -13.580 1.00 84.81 89 SER A C 1
ATOM 692 O O . SER A 1 89 ? 4.256 -6.277 -14.697 1.00 84.81 89 SER A O 1
ATOM 694 N N . PHE A 1 90 ? 4.441 -6.929 -12.565 1.00 81.56 90 PHE A N 1
ATOM 695 C CA . PHE A 1 90 ? 5.793 -7.459 -12.736 1.00 81.56 90 PHE A CA 1
ATOM 696 C C . PHE A 1 90 ? 5.809 -8.673 -13.677 1.00 81.56 90 PHE A C 1
ATOM 698 O O . PHE A 1 90 ? 6.650 -8.732 -14.569 1.00 81.56 90 PHE A O 1
ATOM 705 N N . GLY A 1 91 ? 4.855 -9.601 -13.550 1.00 81.25 91 GLY A N 1
ATOM 706 C CA . GLY A 1 91 ? 4.768 -10.788 -14.408 1.00 81.25 91 GLY A CA 1
ATOM 707 C C . GLY A 1 91 ? 4.444 -10.498 -15.878 1.00 81.25 91 GLY A C 1
ATOM 708 O O . GLY A 1 91 ? 4.839 -11.271 -16.744 1.00 81.25 91 GLY A O 1
ATOM 709 N N . ILE A 1 92 ? 3.750 -9.395 -16.173 1.00 80.12 92 ILE A N 1
ATOM 710 C CA . ILE A 1 92 ? 3.405 -8.995 -17.545 1.00 80.12 92 ILE A CA 1
ATOM 711 C C . ILE A 1 92 ? 4.488 -8.087 -18.134 1.00 80.12 92 ILE A C 1
ATOM 713 O O . ILE A 1 92 ? 4.950 -8.329 -19.244 1.00 80.12 92 ILE A O 1
ATOM 717 N N . PHE A 1 93 ? 4.902 -7.042 -17.416 1.00 71.50 93 PHE A N 1
ATOM 718 C CA . PHE A 1 93 ? 5.706 -5.972 -18.008 1.00 71.50 93 PHE A CA 1
ATOM 719 C C . PHE A 1 93 ? 7.216 -6.198 -17.910 1.00 71.50 93 PHE A C 1
ATOM 721 O O . PHE A 1 93 ? 7.936 -5.782 -18.811 1.00 71.50 93 PHE A O 1
ATOM 728 N N . VAL A 1 94 ? 7.723 -6.867 -16.870 1.00 66.56 94 VAL A N 1
ATOM 729 C CA . VAL A 1 94 ? 9.174 -7.084 -16.723 1.00 66.56 94 VAL A CA 1
ATOM 730 C C . VAL A 1 94 ? 9.752 -8.115 -17.702 1.00 66.56 94 VAL A C 1
ATOM 732 O O . VAL A 1 94 ? 10.788 -7.812 -18.294 1.00 66.56 94 VAL A O 1
ATOM 735 N N . PRO A 1 95 ? 9.125 -9.279 -17.971 1.00 60.31 95 PRO A N 1
ATOM 736 C CA . PRO A 1 95 ? 9.677 -10.222 -18.946 1.00 60.31 95 PRO A CA 1
ATOM 737 C C . PRO A 1 95 ? 9.569 -9.749 -20.405 1.00 60.31 95 PRO A C 1
ATOM 739 O O . PRO A 1 95 ? 10.272 -10.284 -21.250 1.00 60.31 95 PRO A O 1
ATOM 742 N N . MET A 1 96 ? 8.732 -8.751 -20.721 1.00 54.91 96 MET A N 1
ATOM 743 C CA . MET A 1 96 ? 8.650 -8.175 -22.076 1.00 54.91 96 MET A CA 1
ATOM 744 C C . MET A 1 96 ? 9.775 -7.175 -22.394 1.00 54.91 96 MET A C 1
ATOM 746 O O . MET A 1 96 ? 9.839 -6.682 -23.517 1.00 54.91 96 MET A O 1
ATOM 750 N N . MET A 1 97 ? 10.619 -6.830 -21.416 1.00 55.06 97 MET A N 1
ATOM 751 C CA . MET A 1 97 ? 11.675 -5.815 -21.556 1.00 55.06 97 MET A CA 1
ATOM 752 C C . MET A 1 97 ? 13.100 -6.391 -21.473 1.00 55.06 97 MET A C 1
ATOM 754 O O . MET A 1 97 ? 14.055 -5.620 -21.376 1.00 55.06 97 MET A O 1
ATOM 758 N N . TRP A 1 98 ? 13.231 -7.722 -21.521 1.00 49.22 98 TRP A N 1
ATOM 759 C CA . TRP A 1 98 ? 14.482 -8.457 -21.755 1.00 49.22 98 TRP A CA 1
ATOM 760 C C . TRP A 1 98 ? 14.570 -8.882 -23.222 1.00 49.22 98 TRP A C 1
ATOM 762 O O . TRP A 1 98 ? 15.700 -8.883 -23.756 1.00 49.22 98 TRP A O 1
#

Foldseek 3Di:
DLVVLVVLLVVLLVVLVVLLVVLVVQLVVLVPDPPHDPLRSVLSVVLSVLSVVLSVVLVVCCVVPVCSNVSSVSNVVSVVVSVVSSVVSCVPPVVVVD